Protein AF-A0AAW1SMP0-F1 (afdb_monomer)

pLDDT: mean 79.2, std 16.58, range [43.31, 96.44]

Secondary structure (DSSP, 8-state):
--HHHHHHHHHHHHHHHHHHHHHHHHHHHHHHH---S----------------S-HHHHHHT-HHHHHHHHHHHHHHHHHHHHHHHGGG-PPP-HHHHTTPPTT--HHHHHHHHHHHHT-

Solvent-accessible surface area (backbone atoms only — not comparable to full-atom values): 7460 Å² total; per-residue (Å²): 133,70,66,66,58,53,54,52,29,54,50,45,49,51,52,51,48,58,49,47,66,52,51,50,59,51,50,50,47,52,73,74,60,62,88,70,74,77,80,75,80,74,75,92,72,94,69,94,74,87,71,94,62,77,60,73,73,55,57,62,58,67,32,69,68,50,47,50,51,51,50,51,52,50,51,52,51,52,50,49,55,51,32,66,60,50,46,73,74,60,69,79,90,57,79,34,61,81,64,74,42,62,87,85,61,52,72,68,56,55,53,49,44,52,52,57,60,74,75,105

Radius of gyration: 28.47 Å; Cα contacts (8 Å, |Δi|>4): 35; chains: 1; bounding box: 70×29×73 Å

Structure (mmCIF, N/CA/C/O backbone):
data_AF-A0AAW1SMP0-F1
#
_entry.id   AF-A0AAW1SMP0-F1
#
loop_
_atom_site.group_PDB
_atom_site.id
_atom_site.type_symbol
_atom_site.label_atom_id
_atom_site.label_alt_id
_atom_site.label_comp_id
_atom_site.label_asym_id
_atom_site.label_entity_id
_atom_site.label_seq_id
_atom_site.pdbx_PDB_ins_code
_atom_site.Cartn_x
_atom_site.Cartn_y
_atom_site.Cartn_z
_atom_site.occupancy
_atom_site.B_iso_or_equiv
_atom_site.auth_seq_id
_atom_site.auth_comp_id
_atom_site.auth_asym_id
_atom_site.auth_atom_id
_atom_site.pdbx_PDB_model_num
ATOM 1 N N . MET A 1 1 ? -12.165 16.656 15.918 1.00 43.31 1 MET A N 1
ATOM 2 C CA . MET A 1 1 ? -11.033 16.781 14.968 1.00 43.31 1 MET A CA 1
ATOM 3 C C . MET A 1 1 ? -10.242 15.475 14.772 1.00 43.31 1 MET A C 1
ATOM 5 O O . MET A 1 1 ? -9.244 15.508 14.074 1.00 43.31 1 MET A O 1
ATOM 9 N N . ALA A 1 2 ? -10.677 14.324 15.315 1.00 50.66 2 ALA A N 1
ATOM 10 C CA . ALA A 1 2 ? -9.977 13.037 15.158 1.00 50.66 2 ALA A CA 1
ATOM 11 C C . ALA A 1 2 ? -10.393 12.234 13.903 1.00 50.66 2 ALA A C 1
ATOM 13 O O . ALA A 1 2 ? -9.660 11.364 13.452 1.00 50.66 2 ALA A O 1
ATOM 14 N N . GLU A 1 3 ? -11.549 12.538 13.305 1.00 53.75 3 GLU A N 1
ATOM 15 C CA . GLU A 1 3 ? -12.118 11.722 12.216 1.00 53.75 3 GLU A CA 1
ATOM 16 C C . GLU A 1 3 ? -11.466 11.967 10.846 1.00 53.75 3 GLU A C 1
ATOM 18 O O . GLU A 1 3 ? -11.498 11.109 9.967 1.00 53.75 3 GLU A O 1
ATOM 23 N N . THR A 1 4 ? -10.807 13.114 10.663 1.00 57.94 4 THR A N 1
ATOM 24 C CA . THR A 1 4 ? -10.099 13.443 9.415 1.00 57.94 4 THR A CA 1
ATOM 25 C C . THR A 1 4 ? -8.863 12.570 9.194 1.00 57.94 4 THR A C 1
ATOM 27 O O . THR A 1 4 ? -8.498 12.317 8.047 1.00 57.94 4 THR A O 1
ATOM 30 N N . VAL A 1 5 ? -8.242 12.076 10.271 1.00 58.34 5 VAL A N 1
ATOM 31 C CA . VAL A 1 5 ? -7.048 11.215 10.218 1.00 58.34 5 VAL A CA 1
ATOM 32 C C . VAL A 1 5 ? -7.413 9.784 9.804 1.00 58.34 5 VAL A C 1
ATOM 34 O O . VAL A 1 5 ? -6.726 9.184 8.980 1.00 58.34 5 VAL A O 1
ATOM 37 N N . GLY A 1 6 ? -8.543 9.258 10.290 1.00 63.62 6 GLY A N 1
ATOM 38 C CA . GLY A 1 6 ? -9.045 7.945 9.869 1.00 63.62 6 GLY A CA 1
ATOM 39 C C . GLY A 1 6 ? -9.405 7.908 8.380 1.00 63.62 6 GLY A C 1
ATOM 40 O O . GLY A 1 6 ? -9.015 6.983 7.666 1.00 63.62 6 GLY A O 1
ATOM 41 N N . ASN A 1 7 ? -10.075 8.952 7.879 1.00 76.12 7 ASN A N 1
ATOM 42 C CA . ASN A 1 7 ? -10.456 9.032 6.465 1.00 76.12 7 ASN A CA 1
ATOM 43 C C . ASN A 1 7 ? -9.253 9.127 5.514 1.00 76.12 7 ASN A C 1
ATOM 45 O O . ASN A 1 7 ? -9.286 8.540 4.431 1.00 76.12 7 ASN A O 1
ATOM 49 N N . SER A 1 8 ? -8.187 9.838 5.892 1.00 81.19 8 SER A N 1
ATOM 50 C CA . SER A 1 8 ? -6.996 9.962 5.042 1.00 81.19 8 SER A CA 1
ATOM 51 C C . SER A 1 8 ? -6.208 8.651 4.953 1.00 81.19 8 SER A C 1
ATOM 53 O O . SER A 1 8 ? -5.733 8.299 3.871 1.00 81.19 8 SER A O 1
ATOM 55 N N . ALA A 1 9 ? -6.134 7.881 6.043 1.00 84.19 9 ALA A N 1
ATOM 56 C CA . ALA A 1 9 ? -5.512 6.559 6.045 1.00 84.19 9 ALA A CA 1
ATOM 57 C C . ALA A 1 9 ? -6.281 5.561 5.158 1.00 84.19 9 ALA A C 1
ATOM 59 O O . ALA A 1 9 ? -5.673 4.866 4.342 1.00 84.19 9 ALA A O 1
ATOM 60 N N . LEU A 1 10 ? -7.617 5.541 5.251 1.00 88.19 10 LEU A N 1
ATOM 61 C CA . LEU A 1 10 ? -8.476 4.710 4.396 1.00 88.19 10 LEU A CA 1
ATOM 62 C C . LEU A 1 10 ? -8.325 5.060 2.911 1.00 88.19 10 LEU A C 1
ATOM 64 O O . LEU A 1 10 ? -8.190 4.167 2.073 1.00 88.19 10 LEU A O 1
ATOM 68 N N . PHE A 1 11 ? -8.287 6.354 2.587 1.00 89.69 11 PHE A N 1
ATOM 69 C CA . PHE A 1 11 ? -8.027 6.811 1.225 1.00 89.69 11 PHE A CA 1
ATOM 70 C C . PHE A 1 11 ? -6.643 6.366 0.725 1.00 89.69 11 PHE A C 1
ATOM 72 O O . PHE A 1 11 ? -6.521 5.902 -0.408 1.00 89.69 11 PHE A O 1
ATOM 79 N N . GLY A 1 12 ? -5.611 6.432 1.572 1.00 91.06 12 GLY A N 1
ATOM 80 C CA . GLY A 1 12 ? -4.275 5.933 1.241 1.00 91.06 12 GLY A CA 1
ATOM 81 C C . GLY A 1 12 ? -4.248 4.432 0.942 1.00 91.06 12 GLY A C 1
ATOM 82 O O . GLY A 1 12 ? -3.635 4.022 -0.042 1.00 91.06 12 GLY A O 1
ATOM 83 N N . ILE A 1 13 ? -4.956 3.615 1.733 1.00 91.81 13 ILE A N 1
ATOM 84 C CA . ILE A 1 13 ? -5.105 2.167 1.490 1.00 91.81 13 ILE A CA 1
ATOM 85 C C . ILE A 1 13 ? -5.795 1.915 0.143 1.00 91.81 13 ILE A C 1
ATOM 87 O O . ILE A 1 13 ? -5.343 1.080 -0.644 1.00 91.81 13 ILE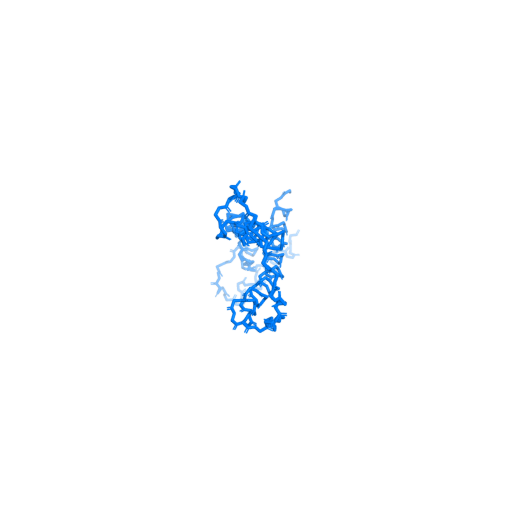 A O 1
ATOM 91 N N . PHE A 1 14 ? -6.874 2.646 -0.141 1.00 93.44 14 PHE A N 1
ATOM 92 C CA . PHE A 1 14 ? -7.589 2.548 -1.412 1.00 93.44 14 PHE A CA 1
ATOM 93 C C . PHE A 1 14 ? -6.683 2.886 -2.604 1.00 93.44 14 PHE A C 1
ATOM 95 O O . PHE A 1 14 ? -6.623 2.127 -3.574 1.00 93.44 14 PHE A O 1
ATOM 102 N N . LEU A 1 15 ? -5.926 3.981 -2.511 1.00 94.25 15 LEU A N 1
ATOM 103 C CA . LEU A 1 15 ? -5.007 4.406 -3.563 1.00 94.25 15 LEU A CA 1
ATOM 104 C C . LEU A 1 15 ? -3.864 3.399 -3.762 1.00 94.25 15 LEU A C 1
ATOM 106 O O . LEU A 1 15 ? -3.523 3.079 -4.901 1.00 94.25 15 LEU A O 1
ATOM 110 N N . LEU A 1 16 ? -3.317 2.851 -2.670 1.00 94.88 16 LEU A N 1
ATOM 111 C CA . LEU A 1 16 ? -2.311 1.784 -2.701 1.00 94.88 16 LEU A CA 1
ATOM 112 C C . LEU A 1 16 ? -2.844 0.543 -3.428 1.00 94.88 16 LEU A C 1
ATOM 114 O O . LEU A 1 16 ? -2.125 -0.045 -4.234 1.00 94.88 16 LEU A O 1
ATOM 118 N N . SER A 1 17 ? -4.098 0.164 -3.165 1.00 95.31 17 SER A N 1
ATOM 119 C CA . SER A 1 17 ? -4.764 -0.972 -3.809 1.00 95.31 17 SER A CA 1
ATOM 120 C C . SER A 1 17 ? -4.938 -0.754 -5.312 1.00 95.31 17 SER A C 1
ATOM 122 O O . SER A 1 17 ? -4.506 -1.595 -6.099 1.00 95.31 17 SER A O 1
ATOM 124 N N . LEU A 1 18 ? -5.477 0.397 -5.731 1.00 95.94 18 LEU A N 1
ATOM 125 C CA . LEU A 1 18 ? -5.610 0.735 -7.154 1.00 95.94 18 LEU A CA 1
ATOM 126 C C . LEU A 1 18 ? -4.255 0.779 -7.867 1.00 95.94 18 LEU A C 1
ATOM 128 O O . LEU A 1 18 ? -4.119 0.261 -8.975 1.00 95.94 18 LEU A O 1
ATOM 132 N N . LEU A 1 19 ? -3.244 1.372 -7.226 1.00 95.06 19 LEU A N 1
ATOM 133 C CA . LEU A 1 19 ? -1.897 1.439 -7.781 1.00 95.06 19 LEU A CA 1
ATOM 134 C C . LEU A 1 19 ? -1.290 0.038 -7.915 1.00 95.06 19 LEU A C 1
ATOM 136 O O . LEU A 1 19 ? -0.749 -0.289 -8.966 1.00 95.06 19 LEU A O 1
ATOM 140 N N . SER A 1 20 ? -1.423 -0.799 -6.885 1.00 95.12 20 SER A N 1
ATOM 141 C CA . SER A 1 20 ? -0.979 -2.198 -6.879 1.00 95.12 20 SER A CA 1
ATOM 142 C C . SER A 1 20 ? -1.647 -3.013 -7.991 1.00 95.12 20 SER A C 1
ATOM 144 O O . SER A 1 20 ? -0.972 -3.733 -8.730 1.00 95.12 20 SER A O 1
ATOM 146 N N . LEU A 1 21 ? -2.960 -2.832 -8.160 1.00 95.75 21 LEU A N 1
ATOM 147 C CA . LEU A 1 21 ? -3.771 -3.525 -9.157 1.00 95.75 21 LEU A CA 1
ATOM 148 C C . LEU A 1 21 ? -3.292 -3.269 -10.589 1.00 95.75 21 LEU A C 1
ATOM 150 O O . LEU A 1 21 ? -3.418 -4.154 -11.423 1.00 95.75 21 LEU A O 1
ATOM 154 N N . VAL A 1 22 ? -2.743 -2.090 -10.885 1.00 93.38 22 VAL A N 1
ATOM 155 C CA . VAL A 1 22 ? -2.209 -1.770 -12.219 1.00 93.38 22 VAL A CA 1
ATOM 156 C C . VAL A 1 22 ? -0.714 -2.077 -12.307 1.00 93.38 22 VAL A C 1
ATOM 158 O O . VAL A 1 22 ? -0.256 -2.679 -13.279 1.00 93.38 22 VAL A O 1
ATOM 161 N N . LEU A 1 23 ? 0.059 -1.688 -11.290 1.00 93.75 23 LEU A N 1
ATOM 162 C CA . LEU A 1 23 ? 1.519 -1.754 -11.304 1.00 93.75 23 LEU A CA 1
ATOM 163 C C . LEU A 1 23 ? 2.025 -3.200 -11.327 1.00 93.75 23 LEU A C 1
ATOM 165 O O . LEU A 1 23 ? 2.895 -3.526 -12.134 1.00 93.75 23 LEU A O 1
ATOM 169 N N . ILE A 1 24 ? 1.463 -4.081 -10.496 1.00 93.94 24 ILE A N 1
ATOM 170 C CA . ILE A 1 24 ? 1.916 -5.473 -10.390 1.00 93.94 24 ILE A CA 1
ATOM 171 C C . ILE A 1 24 ? 1.699 -6.242 -11.701 1.00 93.94 24 ILE A C 1
ATOM 173 O O . ILE A 1 24 ? 2.694 -6.705 -12.261 1.00 93.94 24 ILE A O 1
ATOM 177 N N . PRO A 1 25 ? 0.479 -6.359 -12.264 1.00 94.12 25 PRO A N 1
ATOM 178 C CA . PRO A 1 25 ? 0.293 -7.126 -13.494 1.00 94.12 25 PRO A CA 1
ATOM 179 C C . PRO A 1 25 ? 1.039 -6.514 -14.680 1.00 94.12 25 PRO A C 1
ATOM 181 O O . PRO A 1 25 ? 1.568 -7.260 -15.497 1.00 94.12 25 PRO A O 1
ATOM 184 N N . TYR A 1 26 ? 1.164 -5.184 -14.754 1.00 91.00 26 TYR A N 1
ATOM 185 C CA . TYR A 1 26 ? 1.970 -4.541 -15.794 1.00 91.00 26 TYR A CA 1
ATOM 186 C C . TYR A 1 26 ? 3.454 -4.915 -15.686 1.00 91.00 26 TYR A C 1
ATOM 188 O O . TYR A 1 26 ? 4.104 -5.215 -16.689 1.00 91.00 26 TYR A O 1
ATOM 196 N N . THR A 1 27 ? 3.999 -4.936 -14.468 1.00 91.50 27 THR A N 1
ATOM 197 C CA . THR A 1 27 ? 5.399 -5.323 -14.248 1.00 91.50 27 THR A CA 1
ATOM 198 C C . THR A 1 27 ? 5.630 -6.801 -14.531 1.00 91.50 27 THR A C 1
ATOM 200 O O . THR A 1 27 ? 6.613 -7.121 -15.191 1.00 91.50 27 THR A O 1
ATOM 203 N N . ILE A 1 28 ? 4.705 -7.684 -14.139 1.00 91.00 28 ILE A N 1
ATOM 204 C CA . ILE A 1 28 ? 4.753 -9.112 -14.483 1.00 91.00 28 ILE A CA 1
ATOM 205 C C . ILE A 1 28 ? 4.687 -9.288 -16.000 1.00 91.00 28 ILE A C 1
ATOM 207 O O . ILE A 1 28 ? 5.531 -9.977 -16.561 1.00 91.00 28 ILE A O 1
ATOM 211 N N . TYR A 1 29 ? 3.749 -8.623 -16.680 1.00 90.06 29 TYR A N 1
ATOM 212 C CA . TYR A 1 29 ? 3.633 -8.687 -18.136 1.00 90.06 29 TYR A CA 1
ATOM 213 C C . TYR A 1 29 ? 4.942 -8.273 -18.816 1.00 90.06 29 TYR A C 1
ATOM 215 O O . TYR A 1 29 ? 5.462 -8.997 -19.659 1.00 90.06 29 TYR A O 1
ATOM 223 N N . ARG A 1 30 ? 5.536 -7.152 -18.395 1.00 86.00 30 ARG A N 1
ATOM 224 C CA . ARG A 1 30 ? 6.813 -6.682 -18.940 1.00 86.00 30 ARG A CA 1
ATOM 225 C C . ARG A 1 30 ? 7.983 -7.614 -18.608 1.00 86.00 30 ARG A C 1
ATOM 227 O O . ARG A 1 30 ? 8.891 -7.722 -19.413 1.00 86.00 30 ARG A O 1
ATOM 234 N N . LEU A 1 31 ? 8.012 -8.265 -17.448 1.00 85.06 31 LEU A N 1
ATOM 235 C CA . LEU A 1 31 ? 9.110 -9.173 -17.091 1.00 85.06 31 LEU A CA 1
ATOM 236 C C . LEU A 1 31 ? 8.980 -10.545 -17.766 1.00 85.06 31 LEU A C 1
ATOM 238 O O . LEU A 1 31 ? 9.993 -11.138 -18.117 1.00 85.06 31 LEU A O 1
ATOM 242 N N . CYS A 1 32 ? 7.756 -11.036 -17.958 1.00 84.12 32 CYS A N 1
ATOM 243 C CA . CYS A 1 32 ? 7.493 -12.361 -18.520 1.00 84.12 32 CYS A CA 1
ATOM 244 C C . CYS A 1 32 ? 7.330 -12.365 -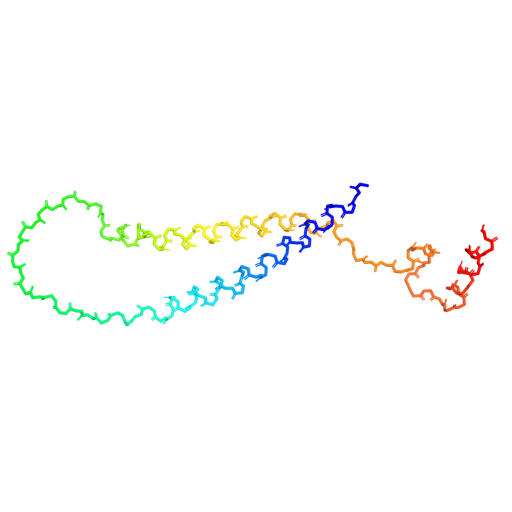20.047 1.00 84.12 32 CYS A C 1
ATOM 246 O O . CYS A 1 32 ? 7.595 -13.389 -20.664 1.00 84.12 32 CYS A O 1
ATOM 248 N N . PHE A 1 33 ? 6.889 -11.260 -20.659 1.00 67.38 33 PHE A N 1
ATOM 249 C CA . PHE A 1 33 ? 6.540 -11.203 -22.088 1.00 67.38 33 PHE A CA 1
ATOM 250 C C . PHE A 1 33 ? 7.347 -10.176 -22.900 1.00 67.38 33 PHE A C 1
ATOM 252 O O . PHE A 1 33 ? 7.053 -9.969 -24.073 1.00 67.38 33 PHE A O 1
ATOM 259 N N . ALA A 1 34 ? 8.378 -9.536 -22.334 1.00 60.47 34 ALA A N 1
ATOM 260 C CA . ALA A 1 34 ? 9.206 -8.578 -23.084 1.00 60.47 3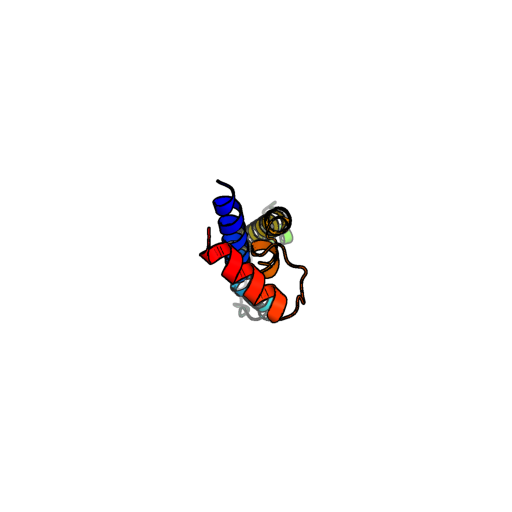4 ALA A CA 1
ATOM 261 C C . ALA A 1 34 ? 10.186 -9.207 -24.099 1.00 60.47 34 ALA A C 1
ATOM 263 O O . ALA A 1 34 ? 10.962 -8.476 -24.706 1.00 60.47 34 ALA A O 1
ATOM 264 N N . GLU A 1 35 ? 10.160 -10.523 -24.329 1.00 53.62 35 GLU A N 1
ATOM 265 C CA . GLU A 1 35 ? 11.071 -11.211 -25.262 1.00 53.62 35 GLU A CA 1
ATOM 266 C C . GLU A 1 35 ? 10.533 -11.359 -26.699 1.00 53.62 35 GLU A C 1
ATOM 268 O O . GLU A 1 35 ? 10.864 -12.316 -27.392 1.00 53.62 35 GLU A O 1
ATOM 273 N N . HIS A 1 36 ? 9.731 -10.414 -27.197 1.00 48.06 36 HIS A N 1
ATOM 274 C CA . HIS A 1 36 ? 9.337 -10.428 -28.613 1.00 48.06 36 HIS A CA 1
ATOM 275 C C . HIS A 1 36 ? 9.224 -9.028 -29.234 1.00 48.06 36 HIS A C 1
ATOM 277 O O . HIS A 1 36 ? 8.255 -8.707 -29.915 1.00 48.06 36 HIS A O 1
ATOM 283 N N . GLU A 1 37 ? 10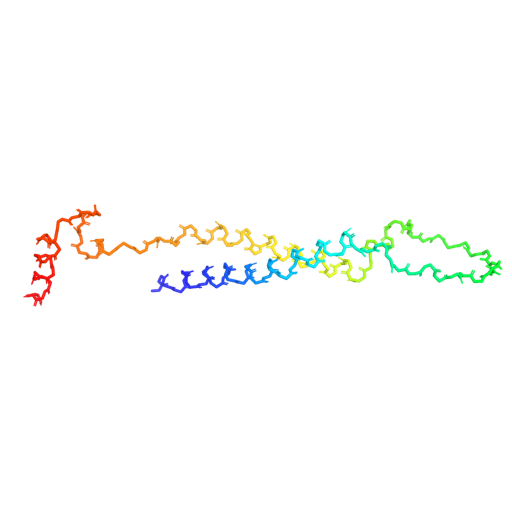.232 -8.176 -29.033 1.00 53.53 37 GLU A N 1
ATOM 284 C CA . GLU A 1 37 ? 10.508 -7.152 -30.047 1.00 53.53 37 GLU A CA 1
ATOM 285 C C . GLU A 1 37 ? 11.317 -7.814 -31.162 1.00 53.53 37 GLU A C 1
ATOM 287 O O . GLU A 1 37 ? 12.453 -8.248 -30.961 1.00 53.53 37 GLU A O 1
ATOM 292 N N . GLU A 1 38 ? 10.672 -7.956 -32.324 1.00 47.50 38 GLU A N 1
ATOM 293 C CA . GLU A 1 38 ? 11.265 -8.482 -33.545 1.00 47.50 38 GLU A CA 1
ATOM 294 C C . GLU A 1 38 ? 12.637 -7.856 -33.777 1.00 47.50 38 GLU A C 1
ATOM 296 O O . GLU A 1 38 ? 12.811 -6.636 -33.822 1.00 47.50 38 GLU A O 1
ATOM 301 N N . GLN A 1 39 ? 13.621 -8.732 -33.932 1.00 44.19 39 GLN A N 1
ATOM 302 C CA . GLN A 1 39 ? 14.977 -8.398 -34.307 1.00 44.19 39 GLN A CA 1
ATOM 303 C C . GLN A 1 39 ? 14.930 -7.753 -35.702 1.00 44.19 39 GLN A C 1
ATOM 305 O O . GLN A 1 39 ? 15.034 -8.437 -36.718 1.00 44.19 39 GLN A O 1
ATOM 310 N N . SER A 1 40 ? 14.727 -6.434 -35.776 1.00 48.44 40 SER A N 1
ATOM 311 C CA . SER A 1 40 ? 14.819 -5.708 -37.039 1.00 48.44 40 SER A CA 1
ATOM 312 C C . SER A 1 40 ? 16.256 -5.858 -37.527 1.00 48.44 40 SER A C 1
ATOM 314 O O . SER A 1 40 ? 17.186 -5.295 -36.938 1.00 48.44 40 SER A O 1
ATOM 316 N N . VAL A 1 41 ? 16.436 -6.690 -38.548 1.00 53.94 41 VAL A N 1
ATOM 317 C CA . VAL A 1 41 ? 17.721 -7.000 -39.168 1.00 53.94 41 VAL A CA 1
ATOM 318 C C . VAL A 1 41 ? 18.379 -5.678 -39.568 1.00 53.94 41 VAL A C 1
ATOM 320 O O . VAL A 1 41 ? 17.921 -4.992 -40.477 1.00 53.94 41 VAL A O 1
ATOM 323 N N . GLN A 1 42 ? 19.424 -5.278 -38.846 1.00 55.81 42 GLN A N 1
ATOM 324 C CA . GLN A 1 42 ? 20.211 -4.097 -39.195 1.00 55.81 42 GLN A CA 1
ATOM 325 C C . GLN A 1 42 ? 20.983 -4.424 -40.484 1.00 55.81 42 GLN A C 1
ATOM 327 O O . GLN A 1 42 ? 21.687 -5.440 -40.509 1.00 55.81 42 GLN A O 1
ATOM 332 N N . PRO A 1 43 ? 20.896 -3.614 -41.556 1.00 54.72 43 PRO A N 1
ATOM 333 C CA . PRO A 1 43 ? 21.781 -3.793 -42.695 1.00 54.72 43 PRO A CA 1
ATOM 334 C C . PRO A 1 43 ? 23.224 -3.566 -42.234 1.00 54.72 43 PRO A C 1
ATOM 336 O O . PRO A 1 43 ? 23.503 -2.706 -41.398 1.00 54.72 43 PRO A O 1
ATOM 339 N N . TRP A 1 44 ? 24.147 -4.362 -42.769 1.00 49.53 44 TRP A N 1
ATOM 340 C CA . TRP A 1 44 ? 25.576 -4.280 -42.481 1.00 49.53 44 TRP A CA 1
ATOM 341 C C . TRP A 1 44 ? 26.118 -2.884 -42.834 1.00 49.53 44 TRP A C 1
ATOM 343 O O . TRP A 1 44 ? 26.507 -2.624 -43.970 1.00 49.53 44 TRP A O 1
ATOM 353 N N . SER A 1 45 ? 26.147 -1.967 -41.866 1.00 56.38 45 SER A N 1
ATOM 354 C CA . SER A 1 45 ? 26.835 -0.684 -41.997 1.00 56.38 45 SER A CA 1
ATOM 355 C C . SER A 1 45 ? 28.133 -0.730 -41.197 1.00 56.38 45 SER A C 1
ATOM 357 O O . SER A 1 45 ? 28.158 -0.568 -39.974 1.00 56.38 45 SER A O 1
ATOM 359 N N . SER A 1 46 ? 29.231 -0.963 -41.908 1.00 56.31 46 SER A N 1
ATOM 360 C CA . SER A 1 46 ? 30.592 -0.786 -41.417 1.00 56.31 46 SER A CA 1
ATOM 361 C C . SER A 1 46 ? 30.840 0.692 -41.103 1.00 56.31 46 SER A C 1
ATOM 363 O O . SER A 1 46 ? 31.057 1.500 -42.002 1.00 56.31 46 SER A O 1
ATOM 365 N N . GLY A 1 47 ? 30.817 1.050 -39.823 1.00 47.66 47 GLY A N 1
ATOM 366 C CA . GLY A 1 47 ? 31.085 2.410 -39.366 1.00 47.66 47 GLY A CA 1
ATOM 367 C C . GLY A 1 47 ? 31.68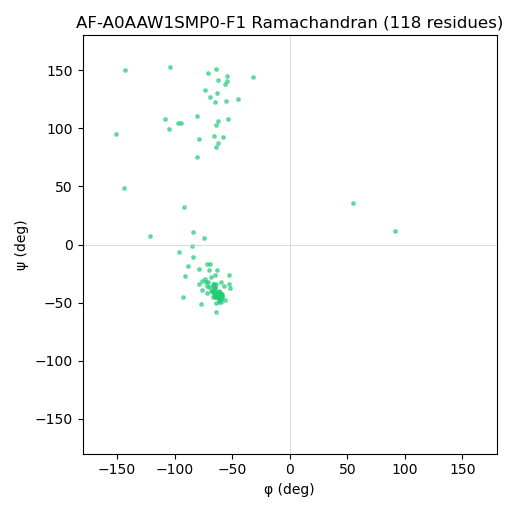8 2.385 -37.974 1.00 47.66 47 GLY A C 1
ATOM 368 O O . GLY A 1 47 ? 30.987 2.293 -36.973 1.00 47.66 47 GLY A O 1
ATOM 369 N N . LYS A 1 48 ? 33.017 2.430 -37.920 1.00 56.22 48 LYS A N 1
ATOM 370 C CA . LYS A 1 48 ? 33.841 2.438 -36.711 1.00 56.22 48 LYS A CA 1
ATOM 371 C C . LYS A 1 48 ? 33.574 3.716 -35.901 1.00 56.22 48 LYS A C 1
ATOM 373 O O . LYS A 1 48 ? 34.311 4.685 -36.033 1.00 56.22 48 LYS A O 1
ATOM 378 N N . SER A 1 49 ? 32.534 3.729 -35.065 1.00 49.16 49 SER A N 1
ATOM 379 C CA . SER A 1 49 ? 32.291 4.821 -34.116 1.00 49.16 49 SER A CA 1
ATOM 380 C C . SER A 1 49 ? 32.838 4.455 -32.741 1.00 49.16 49 SER A C 1
ATOM 382 O O . SER A 1 49 ? 32.301 3.625 -32.007 1.00 49.16 49 SER A O 1
ATOM 384 N N . ARG A 1 50 ? 33.975 5.066 -32.419 1.00 56.50 50 ARG A N 1
ATOM 385 C CA . ARG A 1 50 ? 34.654 4.997 -31.129 1.00 56.50 50 ARG A CA 1
ATOM 386 C C . ARG A 1 50 ? 33.970 5.980 -30.174 1.00 56.50 50 ARG A C 1
ATOM 388 O O . ARG A 1 50 ? 34.512 7.048 -29.919 1.00 56.50 50 ARG A O 1
ATOM 395 N N . SER A 1 51 ? 32.785 5.653 -29.662 1.00 48.22 51 SER A N 1
ATOM 396 C CA . SER A 1 51 ? 32.158 6.449 -28.600 1.00 48.22 51 SER A CA 1
ATOM 397 C C . SER A 1 51 ? 32.500 5.848 -27.237 1.00 48.22 51 SER A C 1
ATOM 399 O O . SER A 1 51 ? 31.952 4.819 -26.843 1.00 48.22 51 SER A O 1
ATOM 401 N N . GLN A 1 52 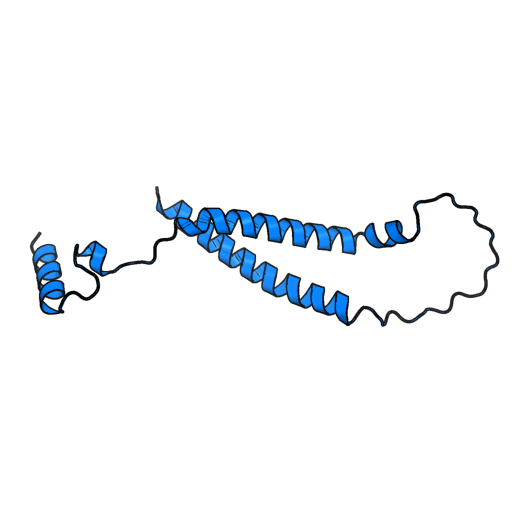? 33.418 6.493 -26.517 1.00 60.00 52 GLN A N 1
ATOM 402 C CA . GLN A 1 52 ? 33.536 6.347 -25.068 1.00 60.00 52 GLN A CA 1
ATOM 403 C C . GLN A 1 52 ? 32.263 6.933 -24.444 1.00 60.00 52 GLN A C 1
ATOM 405 O O . GLN A 1 52 ? 32.147 8.137 -24.250 1.00 60.00 52 GLN A O 1
ATOM 410 N N . GLY A 1 53 ? 31.267 6.090 -24.208 1.00 60.16 53 GLY A N 1
ATOM 411 C CA . GLY A 1 53 ? 30.008 6.450 -23.567 1.00 60.16 53 GLY A CA 1
ATOM 412 C C . GLY A 1 53 ? 29.578 5.297 -22.677 1.00 60.16 53 GLY A C 1
ATOM 413 O O . GLY A 1 53 ? 29.962 4.161 -22.954 1.00 60.16 53 GLY A O 1
ATOM 414 N N . LEU A 1 54 ? 28.862 5.620 -21.594 1.00 60.47 54 LEU A N 1
ATOM 415 C CA . LEU A 1 54 ? 28.483 4.732 -20.488 1.00 60.47 54 LEU A CA 1
ATOM 416 C C . LEU A 1 54 ? 28.256 3.269 -20.901 1.00 60.47 54 LEU A C 1
ATOM 418 O O . LEU A 1 54 ? 27.695 3.006 -21.968 1.00 60.47 54 LEU A O 1
ATOM 422 N N . PRO A 1 55 ? 28.632 2.311 -20.035 1.00 67.69 55 PRO A N 1
ATOM 423 C CA . PRO A 1 55 ? 28.570 0.905 -20.387 1.00 67.69 55 PRO A CA 1
ATOM 424 C C . PRO A 1 55 ? 27.144 0.526 -20.813 1.00 67.69 55 PRO A C 1
ATOM 426 O O . PRO A 1 55 ? 26.173 0.969 -20.206 1.00 67.69 55 PRO A O 1
ATOM 429 N N . ARG A 1 56 ? 27.011 -0.277 -21.879 1.00 60.44 56 ARG A N 1
ATOM 430 C CA . ARG A 1 56 ? 25.728 -0.572 -22.563 1.00 60.44 56 ARG A CA 1
ATOM 431 C C . ARG A 1 56 ? 24.622 -1.067 -21.615 1.00 60.44 56 ARG A C 1
ATOM 433 O O . ARG A 1 56 ? 23.449 -0.833 -21.875 1.00 60.44 56 ARG A O 1
ATOM 440 N N . TRP A 1 57 ? 24.989 -1.679 -20.485 1.00 59.66 57 TRP A N 1
ATOM 441 C CA . TRP A 1 57 ? 24.056 -2.086 -19.428 1.00 59.66 57 TRP A CA 1
ATOM 442 C C . TRP A 1 57 ? 23.385 -0.895 -18.719 1.00 59.66 57 TRP A C 1
ATOM 444 O O . TRP A 1 57 ? 22.201 -0.954 -18.401 1.00 59.66 57 TRP A O 1
ATOM 454 N N . ALA A 1 58 ? 24.101 0.216 -18.529 1.00 59.47 58 ALA A N 1
ATOM 455 C CA . ALA A 1 58 ? 23.569 1.431 -17.917 1.00 59.47 58 ALA A CA 1
ATOM 456 C C . ALA A 1 58 ? 22.617 2.180 -18.863 1.00 59.47 58 ALA A C 1
ATOM 458 O O . ALA A 1 58 ? 21.666 2.805 -18.404 1.00 59.47 58 ALA A O 1
ATOM 459 N N . GLN A 1 59 ? 22.819 2.069 -20.181 1.00 60.97 59 GLN A N 1
ATOM 460 C CA . GLN A 1 59 ? 21.942 2.691 -21.181 1.00 60.97 59 GLN A CA 1
ATOM 461 C C . GLN A 1 59 ? 20.527 2.083 -21.174 1.00 60.97 59 GLN A C 1
ATOM 463 O O . GLN A 1 59 ? 19.554 2.812 -21.350 1.00 60.97 59 GLN A O 1
ATOM 468 N N . GLY A 1 60 ? 20.393 0.778 -20.900 1.00 61.50 60 GLY A N 1
ATOM 469 C CA . GLY A 1 60 ? 19.087 0.117 -20.759 1.00 61.50 60 GLY A CA 1
ATOM 470 C C . GLY A 1 60 ? 18.337 0.501 -19.475 1.00 61.50 60 GLY A C 1
ATOM 471 O O . GLY A 1 60 ? 17.114 0.665 -19.486 1.00 61.50 60 GLY A O 1
ATOM 472 N N . LEU A 1 61 ? 19.072 0.715 -18.378 1.00 59.78 61 LEU A N 1
ATOM 473 C CA . LEU A 1 61 ? 18.515 1.172 -17.098 1.00 59.78 61 LEU A CA 1
ATOM 474 C C . LEU A 1 61 ? 18.067 2.639 -17.146 1.00 59.78 61 LEU A C 1
ATOM 476 O O . LEU A 1 61 ? 17.072 2.997 -16.520 1.00 59.78 61 LEU A O 1
ATOM 480 N N . PHE A 1 62 ? 18.754 3.468 -17.937 1.00 60.88 62 PHE A N 1
ATOM 481 C CA . PHE A 1 62 ? 18.422 4.881 -18.146 1.00 60.88 62 PHE A CA 1
ATOM 482 C C . PHE A 1 62 ? 17.356 5.131 -19.222 1.00 60.88 62 PHE A C 1
ATOM 484 O O . PHE A 1 62 ? 17.117 6.276 -19.610 1.00 60.88 62 PHE A O 1
ATOM 491 N N . SER A 1 63 ? 16.679 4.086 -19.705 1.00 79.88 63 SER A N 1
ATOM 492 C CA . SER A 1 63 ? 15.516 4.273 -20.568 1.00 79.88 63 SER A CA 1
ATOM 493 C C . SER A 1 63 ? 14.410 4.996 -19.796 1.00 79.88 63 SER A C 1
ATOM 495 O O . SER A 1 63 ? 14.045 4.598 -18.687 1.00 79.88 63 SER A O 1
ATOM 497 N N . ARG A 1 64 ? 13.848 6.058 -20.388 1.00 80.50 64 ARG A N 1
ATOM 498 C CA . ARG A 1 64 ? 12.828 6.919 -19.761 1.00 80.50 64 ARG A CA 1
ATOM 499 C C . ARG A 1 64 ? 11.651 6.115 -19.197 1.00 80.50 64 ARG A C 1
ATOM 501 O O . ARG A 1 64 ? 11.169 6.428 -18.116 1.00 80.50 64 ARG A O 1
ATOM 508 N N . ASN A 1 65 ? 11.235 5.050 -19.886 1.00 82.00 65 ASN A N 1
ATOM 509 C CA . ASN A 1 65 ? 10.163 4.164 -19.427 1.00 82.00 65 ASN A CA 1
ATOM 510 C C . ASN A 1 65 ? 10.564 3.356 -18.174 1.00 82.00 65 ASN A C 1
ATOM 512 O O . ASN A 1 65 ? 9.782 3.224 -17.238 1.00 82.00 65 ASN A O 1
ATOM 516 N N . THR A 1 66 ? 11.807 2.866 -18.115 1.00 85.25 66 THR A N 1
ATOM 517 C CA . THR A 1 66 ? 12.342 2.154 -16.942 1.00 85.25 66 THR A CA 1
ATOM 518 C C . THR A 1 66 ? 12.471 3.085 -15.734 1.00 85.25 66 THR A C 1
ATOM 520 O O . THR A 1 66 ? 12.097 2.692 -14.632 1.00 85.25 66 THR A O 1
ATOM 523 N N . LEU A 1 67 ? 12.918 4.329 -15.935 1.00 88.75 67 LEU A N 1
ATOM 524 C CA . LEU A 1 67 ? 12.995 5.333 -14.866 1.00 88.75 67 LEU A CA 1
ATOM 525 C C . LEU A 1 67 ? 11.609 5.703 -14.316 1.00 88.75 67 LEU A C 1
ATOM 527 O O . LEU A 1 67 ? 11.440 5.788 -13.102 1.00 88.75 67 LEU A O 1
ATOM 531 N N . ILE A 1 68 ? 10.608 5.869 -15.189 1.00 90.62 68 ILE A N 1
ATOM 532 C CA . ILE A 1 68 ? 9.216 6.117 -14.778 1.00 90.62 68 ILE A CA 1
ATOM 533 C C . ILE A 1 68 ? 8.679 4.934 -13.962 1.00 90.62 68 ILE A C 1
ATOM 535 O O . ILE A 1 68 ? 8.108 5.141 -12.893 1.00 90.62 68 ILE A O 1
ATOM 539 N N . LEU A 1 69 ? 8.907 3.699 -14.422 1.00 90.81 69 LEU A N 1
ATOM 540 C CA . LEU A 1 69 ? 8.484 2.490 -13.711 1.00 90.81 69 LEU A CA 1
ATOM 541 C C . LEU A 1 69 ? 9.139 2.377 -12.324 1.00 90.81 69 LEU A C 1
ATOM 543 O O . LEU A 1 69 ? 8.458 2.068 -11.349 1.00 90.81 69 LEU A O 1
ATOM 547 N N . LEU A 1 70 ? 10.441 2.654 -12.221 1.00 91.94 70 LEU A N 1
ATOM 548 C CA . LEU A 1 70 ? 11.151 2.692 -10.939 1.00 91.94 70 LEU A CA 1
ATOM 549 C C . LEU A 1 70 ? 10.588 3.777 -10.014 1.00 91.94 70 LEU A C 1
ATOM 551 O O . LEU A 1 70 ? 10.391 3.523 -8.828 1.00 91.94 70 LEU A O 1
ATOM 555 N N . GLY A 1 71 ? 10.272 4.956 -10.555 1.00 94.19 71 GLY A N 1
ATOM 556 C CA . GLY A 1 71 ? 9.611 6.027 -9.810 1.00 94.19 71 GLY A CA 1
ATOM 557 C C . GLY A 1 71 ? 8.239 5.613 -9.272 1.00 94.19 71 GLY A C 1
ATOM 558 O O . GLY A 1 71 ? 7.934 5.882 -8.114 1.00 94.19 71 GLY A O 1
ATOM 559 N N . LEU A 1 72 ? 7.440 4.898 -10.072 1.00 94.44 72 LEU A N 1
ATOM 560 C CA . LEU A 1 72 ? 6.147 4.337 -9.658 1.00 94.44 72 LEU A CA 1
ATOM 561 C C . LEU A 1 72 ? 6.289 3.303 -8.534 1.00 94.44 72 LEU A C 1
ATOM 563 O O . LEU A 1 72 ? 5.518 3.341 -7.578 1.00 94.44 72 LEU A O 1
ATOM 567 N N . TRP A 1 73 ? 7.289 2.422 -8.607 1.00 95.88 73 TRP A N 1
ATOM 568 C CA . TRP A 1 73 ? 7.592 1.476 -7.527 1.00 95.88 73 TRP A CA 1
ATOM 569 C C . TRP A 1 73 ? 8.055 2.168 -6.247 1.00 95.88 73 TRP A C 1
ATOM 571 O O . TRP A 1 73 ? 7.639 1.785 -5.155 1.00 95.88 73 TRP A O 1
ATOM 581 N N . LEU A 1 74 ? 8.882 3.206 -6.372 1.00 96.44 74 LEU A N 1
ATOM 582 C CA . LEU A 1 74 ? 9.338 3.994 -5.232 1.00 96.44 74 LEU A CA 1
ATOM 583 C C . LEU A 1 74 ? 8.172 4.747 -4.580 1.00 96.44 74 LEU A C 1
ATOM 585 O O . LEU A 1 74 ? 8.035 4.720 -3.358 1.00 96.44 74 LEU A O 1
ATOM 589 N N . LEU A 1 75 ? 7.290 5.345 -5.386 1.00 95.38 75 LEU A N 1
ATOM 590 C CA . LEU A 1 75 ? 6.057 5.971 -4.910 1.00 95.38 75 LEU A CA 1
ATOM 591 C C . LEU A 1 75 ? 5.161 4.955 -4.195 1.00 95.38 75 LEU A C 1
ATOM 593 O O . LEU A 1 75 ? 4.687 5.236 -3.0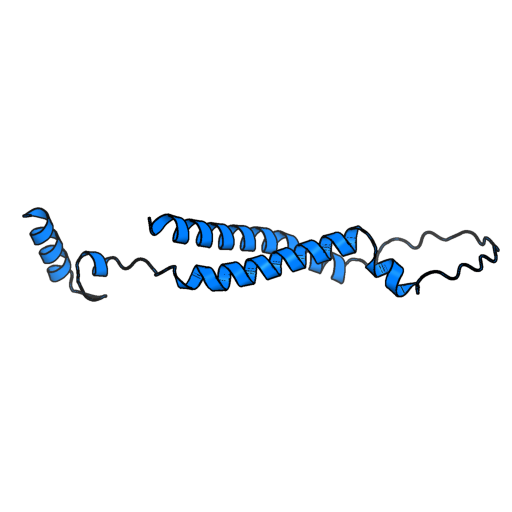98 1.00 95.38 75 LEU A O 1
ATOM 597 N N . TRP A 1 76 ? 4.966 3.771 -4.781 1.00 96.19 76 TRP A N 1
ATOM 598 C CA . TRP A 1 76 ? 4.190 2.687 -4.178 1.00 96.19 76 TRP A CA 1
ATOM 599 C C . TRP A 1 76 ? 4.765 2.259 -2.820 1.00 96.19 76 TRP A C 1
ATOM 601 O O . TRP A 1 76 ? 4.020 2.149 -1.847 1.00 96.19 76 TRP A O 1
ATOM 611 N N . ALA A 1 77 ? 6.088 2.094 -2.719 1.00 96.19 77 ALA A N 1
ATOM 612 C CA . ALA A 1 77 ? 6.760 1.718 -1.476 1.00 96.19 77 ALA A CA 1
ATOM 613 C C . ALA A 1 77 ? 6.631 2.801 -0.391 1.00 96.19 77 ALA A C 1
ATOM 615 O O . ALA A 1 77 ? 6.336 2.486 0.762 1.00 96.19 77 ALA A O 1
ATOM 616 N N . LEU A 1 78 ? 6.795 4.079 -0.755 1.00 95.25 78 LEU A N 1
ATOM 617 C CA . LEU A 1 78 ? 6.579 5.201 0.165 1.00 95.25 78 LEU A CA 1
ATOM 618 C C . LEU A 1 78 ? 5.138 5.235 0.678 1.00 95.25 78 LEU A C 1
ATOM 620 O O . LEU A 1 78 ? 4.915 5.397 1.880 1.00 95.25 78 LEU A O 1
ATOM 624 N N . LEU A 1 79 ? 4.168 5.037 -0.217 1.00 94.00 79 LEU A N 1
ATOM 625 C CA . LEU A 1 79 ? 2.755 4.986 0.143 1.00 94.00 79 LEU A CA 1
ATOM 626 C C . LEU A 1 79 ? 2.478 3.829 1.109 1.00 94.00 79 LEU A C 1
ATOM 628 O O . LEU A 1 79 ? 1.766 4.008 2.092 1.00 94.00 79 LEU A O 1
ATOM 632 N N . LEU A 1 80 ? 3.082 2.663 0.869 1.00 94.62 80 LEU A N 1
ATOM 633 C CA . LEU A 1 80 ? 2.948 1.490 1.728 1.00 94.62 80 LEU A CA 1
ATOM 634 C C . LEU A 1 80 ? 3.490 1.752 3.137 1.00 94.62 80 LEU A C 1
ATOM 636 O O . LEU A 1 80 ? 2.815 1.426 4.115 1.00 94.62 80 LEU A O 1
ATOM 640 N N . VAL A 1 81 ? 4.666 2.373 3.261 1.00 94.31 81 VAL A N 1
ATOM 641 C CA . VAL A 1 81 ? 5.250 2.751 4.563 1.00 94.31 81 VAL A CA 1
ATOM 642 C C . VAL A 1 81 ? 4.361 3.759 5.290 1.00 94.31 81 VAL A C 1
ATOM 644 O O . VAL A 1 81 ? 4.075 3.592 6.475 1.00 94.31 81 VAL A O 1
ATOM 647 N N . TRP A 1 82 ? 3.874 4.777 4.580 1.00 91.62 82 TRP A N 1
ATOM 648 C CA . TRP A 1 82 ? 2.980 5.778 5.157 1.00 91.62 82 TRP A CA 1
ATOM 649 C C . TRP A 1 82 ? 1.672 5.150 5.661 1.00 91.62 82 TRP A C 1
ATOM 651 O O . TRP A 1 82 ? 1.304 5.325 6.822 1.00 91.62 82 TRP A O 1
ATOM 661 N N . VAL A 1 83 ? 1.021 4.333 4.827 1.00 91.12 83 VAL A N 1
ATOM 662 C CA . VAL A 1 83 ? -0.213 3.617 5.180 1.00 91.12 83 VAL A CA 1
ATOM 663 C C . VAL A 1 83 ? 0.008 2.688 6.369 1.00 91.12 83 VAL A C 1
ATOM 665 O O . VAL A 1 83 ? -0.821 2.652 7.271 1.00 91.12 83 VAL A O 1
ATOM 668 N N . SER A 1 84 ? 1.111 1.943 6.413 1.00 88.94 84 SER A N 1
ATOM 669 C CA . SER A 1 84 ? 1.371 1.000 7.511 1.00 88.94 84 SER A CA 1
ATOM 670 C C . SER A 1 84 ? 1.676 1.689 8.846 1.00 88.94 84 SER A C 1
ATOM 672 O O . SER A 1 84 ? 1.457 1.093 9.906 1.00 88.94 84 SER A O 1
ATOM 674 N N . TYR A 1 85 ? 2.107 2.952 8.821 1.00 87.88 85 TYR A N 1
ATOM 675 C CA . TYR A 1 85 ? 2.166 3.792 10.013 1.00 87.88 85 TYR A CA 1
ATOM 676 C C . TYR A 1 85 ? 0.775 4.317 10.410 1.00 87.88 85 TYR A C 1
ATOM 678 O O . TYR A 1 85 ? 0.355 4.120 11.549 1.00 87.88 85 TYR A O 1
ATOM 686 N N . SER A 1 86 ? 0.031 4.910 9.471 1.00 83.12 86 SER A N 1
ATOM 687 C CA . SER A 1 86 ? -1.262 5.561 9.739 1.00 83.12 86 SER A CA 1
ATOM 688 C C . SER A 1 86 ? -2.420 4.593 10.016 1.00 83.12 86 SER A C 1
ATOM 690 O O . SER A 1 86 ? -3.309 4.896 10.806 1.00 83.12 86 SER A O 1
ATOM 692 N N . ALA A 1 87 ? -2.427 3.405 9.411 1.00 76.06 87 ALA A N 1
ATOM 693 C CA . ALA A 1 87 ? -3.523 2.444 9.545 1.00 76.06 87 ALA A CA 1
ATOM 694 C C . ALA A 1 87 ? -3.624 1.818 10.946 1.00 76.06 87 ALA A C 1
ATOM 696 O O . ALA A 1 87 ? -4.673 1.285 11.298 1.00 76.06 87 ALA A O 1
ATOM 697 N N . LYS A 1 88 ? -2.571 1.906 11.772 1.00 73.56 88 LYS A N 1
ATOM 698 C CA . LYS A 1 88 ? -2.589 1.411 13.162 1.00 73.56 88 LYS A CA 1
ATOM 699 C C . LYS A 1 88 ? -3.596 2.146 14.046 1.00 73.56 88 LYS A C 1
ATOM 701 O O . LYS A 1 88 ? -4.018 1.608 15.065 1.00 73.56 88 LYS A O 1
ATOM 706 N N . GLU A 1 89 ? -3.978 3.359 13.662 1.00 69.12 89 GLU A N 1
ATOM 707 C CA . GLU A 1 89 ? -4.947 4.172 14.398 1.00 69.12 89 GLU A CA 1
ATOM 708 C C . GLU A 1 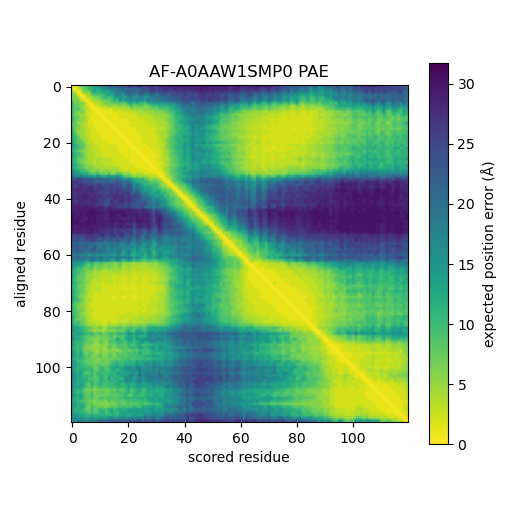89 ? -6.402 3.823 14.049 1.00 69.12 89 GLU A C 1
ATOM 710 O O . GLU A 1 89 ? -7.324 4.230 14.759 1.00 69.12 89 GLU A O 1
ATOM 715 N N . ILE A 1 90 ? -6.624 3.026 12.996 1.00 72.81 90 ILE A N 1
ATOM 716 C CA . ILE A 1 90 ? -7.956 2.594 12.573 1.00 72.81 90 ILE A CA 1
ATOM 717 C C . ILE A 1 90 ? -8.404 1.452 13.489 1.00 72.81 90 ILE A C 1
ATOM 719 O O . ILE A 1 90 ? -8.139 0.275 13.241 1.00 72.81 90 ILE A O 1
ATOM 723 N N . LYS A 1 91 ? -9.086 1.800 14.581 1.00 73.44 91 LYS A N 1
ATOM 724 C CA . LYS A 1 91 ? -9.752 0.807 15.427 1.00 73.44 91 LYS A CA 1
ATOM 725 C C . LYS A 1 91 ? -11.003 0.279 14.713 1.00 73.44 91 LYS A C 1
ATOM 727 O O . LYS A 1 91 ? -11.787 1.091 14.216 1.00 73.44 91 LYS A O 1
ATOM 732 N N . PRO A 1 92 ? -11.224 -1.048 14.676 1.00 77.62 92 PRO A N 1
ATOM 733 C CA . PRO A 1 92 ? -12.496 -1.609 14.242 1.00 77.62 92 PRO A CA 1
ATOM 734 C C . PRO A 1 92 ? -13.643 -1.013 15.059 1.00 77.62 92 PRO A C 1
ATOM 736 O O . PRO A 1 92 ? -13.508 -0.809 16.267 1.00 77.62 92 PRO A O 1
ATOM 739 N N . PHE A 1 93 ? -14.765 -0.733 14.400 1.00 82.81 93 PHE A N 1
ATOM 740 C CA . PHE A 1 93 ? -15.959 -0.262 15.088 1.00 82.81 93 PHE A CA 1
ATOM 741 C C . PHE A 1 93 ? -16.495 -1.355 16.020 1.00 82.81 93 PHE A C 1
ATOM 743 O O . PHE A 1 93 ? -16.819 -2.451 15.562 1.00 82.81 93 PHE A O 1
ATOM 750 N N . ASP A 1 94 ? -16.608 -1.043 17.311 1.00 88.19 94 ASP A N 1
ATOM 751 C CA . ASP A 1 94 ? -17.220 -1.916 18.311 1.00 88.19 94 ASP A CA 1
ATOM 752 C C . ASP A 1 94 ? -18.585 -1.346 18.741 1.00 88.19 94 ASP A C 1
ATOM 754 O O . ASP A 1 94 ? -18.623 -0.342 19.461 1.00 88.19 94 ASP A O 1
ATOM 758 N N . PRO A 1 95 ? -19.714 -1.964 18.346 1.00 88.31 95 PRO A N 1
ATOM 759 C CA . PRO A 1 95 ? -21.042 -1.477 18.711 1.00 88.31 95 PRO A CA 1
ATOM 760 C C . PRO A 1 95 ? -21.318 -1.549 20.222 1.00 88.31 95 PRO A C 1
ATOM 762 O O . PRO A 1 95 ? -22.111 -0.754 20.730 1.00 88.31 95 PRO A O 1
ATOM 765 N N . TYR A 1 96 ? -20.674 -2.464 20.956 1.00 91.56 96 TYR A N 1
ATOM 766 C CA . TYR A 1 96 ? -20.893 -2.632 22.396 1.00 91.56 96 TYR A CA 1
ATOM 767 C C . TYR A 1 96 ? -20.208 -1.527 23.207 1.00 91.56 96 TYR A C 1
ATOM 769 O O . TYR A 1 96 ? -20.758 -1.076 24.214 1.00 91.56 96 TYR A O 1
ATOM 777 N N . SER A 1 97 ? -19.074 -1.013 22.717 1.00 88.38 97 SER A N 1
ATOM 778 C CA . SER A 1 97 ? -18.321 0.079 23.351 1.00 88.38 97 SER A CA 1
ATOM 779 C C . SER A 1 97 ? -19.152 1.351 23.566 1.00 88.38 97 SER A C 1
ATOM 781 O O . SER A 1 97 ? -19.038 2.002 24.604 1.00 88.38 97 SER A O 1
ATOM 783 N N . ILE A 1 98 ? -20.056 1.667 22.632 1.00 87.56 98 ILE A N 1
ATOM 784 C CA . ILE A 1 98 ? -20.958 2.829 22.709 1.00 87.56 98 ILE A CA 1
ATOM 785 C C . ILE A 1 98 ? -21.957 2.660 23.854 1.00 87.56 98 ILE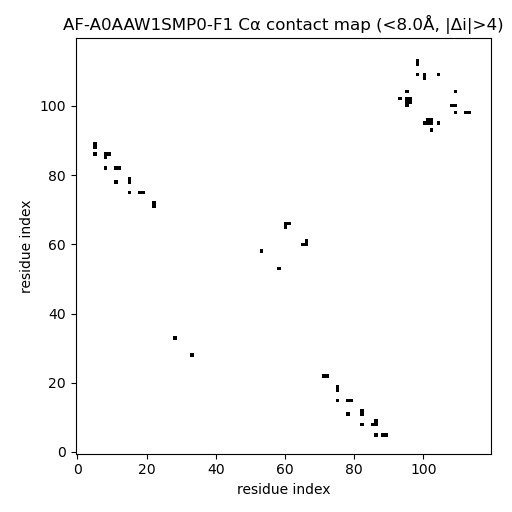 A C 1
ATOM 787 O O . ILE A 1 98 ? -22.308 3.620 24.539 1.00 87.56 98 ILE A O 1
ATOM 791 N N . LEU A 1 99 ? -22.400 1.423 24.072 1.00 90.50 99 LEU A N 1
ATOM 792 C CA . LEU A 1 99 ? -23.317 1.053 25.144 1.00 90.50 99 LEU A CA 1
ATOM 793 C C . LEU A 1 99 ? -22.588 0.774 26.467 1.00 90.50 99 LEU A C 1
ATOM 795 O O . LEU A 1 99 ? -23.253 0.482 27.458 1.00 90.50 99 LEU A O 1
ATOM 799 N N . GLN A 1 100 ? -21.251 0.867 26.485 1.00 89.06 100 GLN A N 1
ATOM 800 C CA . GLN A 1 100 ? -20.388 0.473 27.605 1.00 89.06 100 GLN A CA 1
ATOM 801 C C . GLN A 1 100 ? -20.628 -0.981 28.044 1.00 89.06 100 GLN A C 1
ATOM 803 O O . GLN A 1 100 ? -20.594 -1.304 29.231 1.00 89.06 100 GLN A O 1
ATOM 808 N N . LEU A 1 101 ? -20.910 -1.852 27.075 1.00 91.12 101 LEU A N 1
ATOM 809 C CA . LEU A 1 101 ? -21.108 -3.283 27.276 1.00 91.12 101 LEU A CA 1
ATOM 810 C C . LEU A 1 101 ? -19.870 -4.050 26.813 1.00 91.12 101 LEU A C 1
ATOM 812 O O . LEU A 1 101 ? -19.155 -3.603 25.916 1.00 91.12 101 LEU A O 1
ATOM 816 N N . GLU A 1 102 ? -19.634 -5.222 27.401 1.00 90.56 102 GLU A N 1
ATOM 817 C CA . GLU A 1 102 ? -18.624 -6.134 26.868 1.00 90.56 102 GLU A CA 1
ATOM 818 C C . GLU A 1 102 ? -19.087 -6.763 25.543 1.00 90.56 102 GLU A C 1
ATOM 820 O O . GLU A 1 102 ? -20.287 -7.020 25.360 1.00 90.56 102 GLU A O 1
ATOM 825 N N . PRO A 1 103 ? -18.151 -7.056 24.622 1.00 87.69 103 PRO A N 1
ATOM 826 C CA . PRO A 1 103 ? -18.447 -7.822 23.422 1.00 87.69 103 PRO A CA 1
ATOM 827 C C . PRO A 1 103 ? -19.072 -9.173 23.787 1.00 87.69 103 PRO A C 1
ATOM 829 O O . PRO A 1 103 ? -18.492 -9.959 24.530 1.00 87.69 103 PRO A O 1
ATOM 832 N N . GLY A 1 104 ? -20.265 -9.448 23.258 1.00 88.31 104 GLY A N 1
ATOM 833 C CA . GLY A 1 104 ? -21.013 -10.668 23.583 1.00 88.31 104 GLY A CA 1
ATOM 834 C C . GLY A 1 104 ? -21.992 -10.531 24.754 1.00 88.31 104 GLY A C 1
ATOM 835 O O . GLY A 1 104 ? -22.521 -11.541 25.217 1.00 88.31 104 GLY A O 1
ATOM 836 N N . ALA A 1 105 ? -22.271 -9.307 25.215 1.00 91.06 105 ALA A N 1
ATOM 837 C CA . ALA A 1 105 ? -23.341 -9.047 26.174 1.00 91.06 105 ALA A CA 1
ATOM 838 C C . ALA A 1 105 ? -24.700 -9.596 25.699 1.00 91.06 105 ALA A C 1
ATOM 840 O O . ALA A 1 105 ? -25.041 -9.563 24.513 1.00 91.06 105 ALA A O 1
ATOM 841 N N . THR A 1 106 ? -25.508 -10.071 26.648 1.00 93.62 106 THR A N 1
ATOM 842 C CA . THR A 1 106 ? -26.818 -10.667 26.368 1.00 93.62 106 THR A CA 1
ATOM 843 C C . THR A 1 106 ? -27.778 -9.643 25.760 1.00 93.62 106 THR A C 1
ATOM 845 O O . THR A 1 106 ? -27.761 -8.467 26.124 1.00 93.62 106 THR A O 1
ATOM 848 N N . GLU A 1 107 ? -28.735 -10.083 24.935 1.00 93.00 107 GLU A N 1
ATOM 849 C CA . GLU A 1 107 ? -29.766 -9.188 24.378 1.00 93.00 107 GLU A CA 1
ATOM 850 C C . GLU A 1 107 ? -30.518 -8.373 25.444 1.00 93.00 107 GLU A C 1
ATOM 852 O O . GLU A 1 107 ? -30.921 -7.234 25.201 1.00 93.00 107 GLU A O 1
ATOM 857 N N . LYS A 1 108 ? -30.723 -8.953 26.636 1.00 93.81 108 LYS A N 1
ATOM 858 C CA . LYS A 1 108 ? -31.351 -8.265 27.775 1.00 93.81 108 LYS A CA 1
ATOM 859 C C . LYS A 1 108 ? -30.538 -7.045 28.214 1.00 93.81 108 LYS A C 1
ATOM 861 O O . LYS A 1 108 ? -31.130 -6.003 28.495 1.00 93.81 108 LYS A O 1
ATOM 866 N N . ASP A 1 109 ? -29.215 -7.166 28.233 1.00 93.19 109 ASP A N 1
ATOM 867 C CA . ASP A 1 109 ? -28.291 -6.111 28.649 1.00 93.19 109 ASP A CA 1
ATOM 868 C C . ASP A 1 109 ? -28.238 -4.998 27.599 1.00 93.19 109 ASP A C 1
ATOM 870 O O . ASP A 1 109 ? -28.356 -3.822 27.947 1.00 93.19 109 ASP A O 1
ATOM 874 N N . VAL A 1 110 ? -28.215 -5.364 26.311 1.00 93.62 110 VAL A N 1
ATOM 875 C CA . VAL A 1 110 ? -28.315 -4.415 25.187 1.00 93.62 110 VAL A CA 1
ATOM 876 C C . VAL A 1 110 ? -29.628 -3.626 25.249 1.00 93.62 110 VAL A C 1
ATOM 878 O O . VAL A 1 110 ? -29.618 -2.394 25.216 1.00 93.62 110 VAL A O 1
ATOM 881 N N . LYS A 1 111 ? -30.771 -4.308 25.414 1.00 93.50 111 LYS A N 1
ATOM 882 C CA . LYS A 1 111 ? -32.091 -3.654 25.530 1.00 93.50 111 LYS A CA 1
ATOM 883 C C . LYS A 1 111 ? -32.169 -2.730 26.745 1.00 93.50 111 LYS A C 1
ATOM 885 O O . LYS A 1 111 ? -32.745 -1.647 26.654 1.00 93.50 111 LYS A O 1
ATOM 890 N N . LYS A 1 112 ? -31.590 -3.136 27.878 1.00 93.19 112 LYS A N 1
ATOM 891 C CA . LYS A 1 112 ? -31.538 -2.324 29.100 1.00 93.19 112 LYS A CA 1
ATOM 892 C C . LYS A 1 112 ? -30.695 -1.063 28.899 1.00 93.19 112 LYS A C 1
ATOM 894 O O . LYS A 1 112 ? -31.148 0.015 29.281 1.00 93.19 112 LYS A O 1
ATOM 899 N N . ALA A 1 113 ? -29.520 -1.181 28.280 1.00 92.56 113 ALA A N 1
ATOM 900 C CA . ALA A 1 113 ? -28.652 -0.044 27.973 1.00 92.56 113 ALA A CA 1
ATOM 901 C C . ALA A 1 113 ? -29.354 0.968 27.053 1.00 92.56 113 ALA A C 1
ATOM 903 O O . ALA A 1 113 ? -29.406 2.156 27.375 1.00 92.56 113 ALA A O 1
ATOM 904 N N . TYR A 1 114 ? -29.999 0.494 25.982 1.00 92.75 114 TYR A N 1
ATOM 905 C CA . TYR A 1 114 ? -30.787 1.350 25.089 1.00 92.75 114 TYR A CA 1
ATOM 906 C C . TYR A 1 114 ? -31.961 2.032 25.792 1.00 92.75 114 TYR A C 1
ATOM 908 O O . TYR A 1 114 ? -32.161 3.235 25.638 1.00 92.75 114 TYR A O 1
ATOM 916 N N . ARG A 1 115 ? -32.722 1.289 26.602 1.00 93.38 115 ARG A N 1
ATOM 917 C CA . ARG A 1 115 ? -33.830 1.859 27.375 1.00 93.38 115 ARG A CA 1
ATOM 918 C C . ARG A 1 115 ? -33.339 2.959 28.320 1.00 93.38 115 ARG A C 1
ATOM 920 O O . ARG A 1 115 ? -33.968 4.007 28.398 1.00 93.38 115 ARG A O 1
ATOM 927 N N . ASN A 1 116 ? -32.214 2.754 28.999 1.00 91.31 116 ASN A N 1
ATOM 928 C CA . ASN A 1 116 ? -31.631 3.766 29.881 1.00 91.31 116 ASN A CA 1
ATOM 929 C C . ASN A 1 116 ? -31.173 5.017 29.116 1.00 91.31 116 ASN A C 1
ATOM 931 O O . ASN A 1 116 ? -31.346 6.122 29.623 1.00 91.31 116 ASN A O 1
ATOM 935 N N . LEU A 1 117 ? -30.621 4.855 27.909 1.00 88.94 117 LEU A N 1
ATOM 936 C CA . LEU A 1 117 ? -30.258 5.975 27.037 1.00 88.94 117 LEU A CA 1
ATOM 937 C C . LEU A 1 117 ? -31.484 6.758 26.558 1.00 88.94 117 LEU A C 1
ATOM 939 O O . LEU A 1 117 ? -31.417 7.974 26.503 1.00 88.94 117 LEU A O 1
ATOM 943 N N . SER A 1 118 ? -32.599 6.086 26.260 1.00 88.94 118 SER A N 1
ATOM 944 C CA . SER A 1 118 ? -33.834 6.752 25.807 1.00 88.94 118 SER A CA 1
ATOM 945 C C . SER A 1 118 ? -34.586 7.532 26.891 1.00 88.94 118 SER A C 1
ATOM 947 O O . SER A 1 118 ? -35.482 8.306 26.574 1.00 88.94 118 SER A O 1
ATOM 949 N N . LEU A 1 119 ? -34.282 7.273 28.166 1.00 89.81 119 LEU A N 1
ATOM 950 C CA . LEU A 1 119 ? -34.912 7.928 29.318 1.00 89.81 119 LEU A CA 1
ATOM 951 C C . LEU A 1 119 ? -34.092 9.119 29.839 1.00 89.81 119 LEU A C 1
ATOM 953 O O . LEU A 1 119 ? -34.545 9.805 30.756 1.00 89.81 119 LEU A O 1
ATOM 957 N N . LYS A 1 120 ? -32.887 9.317 29.297 1.00 72.69 120 LYS A N 1
ATOM 958 C CA . LYS A 1 120 ? -32.083 10.529 29.460 1.00 72.69 120 LYS A CA 1
ATOM 959 C C . LYS A 1 120 ? -32.420 11.518 28.355 1.00 72.69 120 LYS A C 1
ATOM 961 O O . LYS A 1 120 ? -32.367 12.725 28.667 1.00 72.69 120 LYS A O 1
#

Foldseek 3Di:
DPVVLVVVLVVLVVVLVVLCVPLVVVVVCCVVPVPDPPPPDDPDDPDPDPDPDPDPVVVVCPDPVNVVSVVSVVVSVVSVVVSVVSVVPDDPDDPVVVLVHDVPDDPVSVVVSVVVVVVD

Mean predicted aligned error: 12.67 Å

Sequence (120 aa):
MAETVGNSALFGIFLLSLLSLVLIPYTIYRLCFAEHEEQSVQPWSSGKSRSQGLPRWAQGLFSRNTLILLGLWLLWALLLVWVSYSAKEIKPFDPYSILQLEPGATEKDVKKAYRNLSLK

InterPro domains:
  IPR001623 DnaJ domain [cd06257] (94-120)
  IPR036869 Chaperone J-domain superfamily [G3DSA:1.10.287.110] (77-120)
  IPR036869 Chaperone J-domain superfamily [SSF46565] (83-120)

Organism: NCBI:txid2026836